Protein AF-A0AAE0DS26-F1 (afdb_monomer)

Secondary structure (DSSP, 8-state):
--------------------TTS----PPP----------------SSHHHHHHHHHHHHHHHHHHHHHHHHHHHHHHHHHHHHHHHHHHHHHHHHHHHHHHHHHHHHHHHHHH-PPPP--TT-EEEEEEEEE-TT-SSEEEEEEEEEEEEEE-TTS-EEEEE--

Radius of gyration: 42.75 Å; Cα contacts (8 Å, |Δi|>4): 78; chains: 1; bounding box: 81×49×116 Å

pLDDT: mean 77.16, std 22.58, range [33.84, 98.62]

Foldseek 3Di:
DDDDDDDDDDDDDDDPPPPDPPPDDDDDDDDDDDDDDDDDDDDDPPDPPPPVVVVVVVVVVVVVVVVVVVVVVVVVVVVVVVVVVVVVVVVVVVVVVVVVVVVVVVVVVVVVVVDDDDDDDFQDWDWDWDWDDDPPDPDIDIDTDDIWGWHDADPVGDTDTDDDD

Sequence (165 aa):
MPRSRLGPVVINGDQTAELHPEDLEIQHPLVVNHDQTANLPPEDLETQHPMKTCHILVKLEHRAYWVINKLKYELDKVRKERKLQLCEFQESRKKMYESARLCKEKTKALHDKVLCRKEFHPAMLLLLFESKLKLFSRKLESRWMSPLNVIQVHEHGAIDVEDEK

Structure (mmCIF, N/CA/C/O backbone):
data_AF-A0AAE0DS26-F1
#
_entry.id   AF-A0AAE0DS26-F1
#
loop_
_atom_site.group_PDB
_atom_site.id
_atom_site.type_symbol
_atom_site.label_atom_id
_atom_site.label_alt_id
_atom_site.label_comp_id
_atom_site.label_asym_id
_atom_site.label_entity_id
_atom_site.label_seq_id
_atom_site.pdbx_PDB_ins_code
_atom_site.Cartn_x
_atom_site.Cartn_y
_atom_site.Cartn_z
_atom_site.occupancy
_atom_site.B_iso_or_equiv
_atom_site.auth_seq_id
_atom_site.auth_comp_id
_atom_site.auth_asym_id
_atom_site.auth_atom_id
_atom_site.pdbx_PDB_model_num
ATOM 1 N N . MET A 1 1 ? 8.671 31.834 -0.543 1.00 46.25 1 MET A N 1
ATOM 2 C CA . MET A 1 1 ? 7.401 31.274 -0.027 1.00 46.25 1 MET A CA 1
ATOM 3 C C . MET A 1 1 ? 7.642 30.781 1.397 1.00 46.25 1 MET A C 1
ATOM 5 O O . MET A 1 1 ? 8.454 29.871 1.551 1.00 46.25 1 MET A O 1
ATOM 9 N N . PRO A 1 2 ? 7.072 31.409 2.440 1.00 42.38 2 PRO A N 1
ATOM 10 C CA . PRO A 1 2 ? 7.374 31.047 3.823 1.00 42.38 2 PRO A CA 1
ATOM 11 C C . PRO A 1 2 ? 6.655 29.749 4.220 1.00 42.38 2 PRO A C 1
ATOM 13 O O . PRO A 1 2 ? 5.500 29.530 3.866 1.00 42.38 2 PRO A O 1
ATOM 16 N N . ARG A 1 3 ? 7.364 28.872 4.942 1.00 48.81 3 ARG A N 1
ATOM 17 C CA . ARG A 1 3 ? 6.824 27.635 5.523 1.00 48.81 3 ARG A CA 1
ATOM 18 C C . ARG A 1 3 ? 6.122 27.966 6.838 1.00 48.81 3 ARG A C 1
ATOM 20 O O . ARG A 1 3 ? 6.788 28.303 7.815 1.00 48.81 3 ARG A O 1
ATOM 27 N N . SER A 1 4 ? 4.802 27.835 6.871 1.00 46.62 4 SER A N 1
ATOM 28 C CA . SER A 1 4 ? 4.026 27.930 8.107 1.00 46.62 4 SER A CA 1
ATOM 29 C C . SER A 1 4 ? 4.308 26.708 8.986 1.00 46.62 4 SER A C 1
ATOM 31 O O . SER A 1 4 ? 3.959 25.582 8.632 1.00 46.62 4 SER A O 1
ATOM 33 N N . ARG A 1 5 ? 4.977 26.929 10.124 1.00 51.69 5 ARG A N 1
ATOM 34 C CA . ARG A 1 5 ? 5.067 25.962 11.226 1.00 51.69 5 ARG A CA 1
ATOM 35 C C . ARG A 1 5 ? 3.696 25.885 11.893 1.00 51.69 5 ARG A C 1
ATOM 37 O O . ARG A 1 5 ? 3.257 26.867 12.481 1.00 51.69 5 ARG A O 1
ATOM 44 N N . LEU A 1 6 ? 3.039 24.734 11.806 1.00 50.44 6 LEU A N 1
ATOM 45 C CA . LEU A 1 6 ? 1.896 24.422 12.659 1.00 50.44 6 LEU A CA 1
ATOM 46 C C . LEU A 1 6 ? 2.448 24.005 14.027 1.00 50.44 6 LEU A C 1
ATOM 48 O O . LEU A 1 6 ? 3.097 22.968 14.148 1.00 50.44 6 LEU A O 1
ATOM 52 N N . GLY A 1 7 ? 2.270 24.874 15.023 1.00 50.72 7 GLY A N 1
ATOM 53 C CA . GLY A 1 7 ? 2.478 24.544 16.432 1.00 50.72 7 GLY A CA 1
ATOM 54 C C . GLY A 1 7 ? 1.377 23.612 16.961 1.00 50.72 7 GLY A C 1
ATOM 55 O O . GLY A 1 7 ? 0.398 23.358 16.254 1.00 50.72 7 GLY A O 1
ATOM 56 N N . PRO A 1 8 ? 1.531 23.081 18.185 1.00 46.47 8 PRO A N 1
ATOM 57 C CA . PRO A 1 8 ? 0.571 22.150 18.762 1.00 46.47 8 PRO A CA 1
ATOM 58 C C . PRO A 1 8 ? -0.778 22.836 19.013 1.00 46.47 8 PRO A C 1
ATOM 60 O O . PRO A 1 8 ? -0.844 23.922 19.588 1.00 46.47 8 PRO A O 1
ATOM 63 N N . VAL A 1 9 ? -1.853 22.179 18.578 1.00 44.53 9 VAL A N 1
ATOM 64 C CA . VAL A 1 9 ? -3.233 22.571 18.869 1.00 44.53 9 VAL A CA 1
ATOM 65 C C . VAL A 1 9 ? -3.545 22.130 20.295 1.00 44.53 9 VAL A C 1
ATOM 67 O O . VAL A 1 9 ? -3.656 20.939 20.577 1.00 44.53 9 VAL A O 1
ATOM 70 N N . VAL A 1 10 ? -3.650 23.102 21.196 1.00 45.78 10 VAL A N 1
ATOM 71 C CA . VAL A 1 10 ? -4.177 22.903 22.547 1.00 45.78 10 VAL A CA 1
ATOM 72 C C . VAL A 1 10 ? -5.696 22.920 22.443 1.00 45.78 10 VAL A C 1
ATOM 74 O O . VAL A 1 10 ? -6.285 23.952 22.124 1.00 45.78 10 VAL A O 1
ATOM 77 N N . ILE A 1 11 ? -6.326 21.773 22.685 1.00 50.78 11 ILE A N 1
ATOM 78 C CA . ILE A 1 11 ? -7.778 21.673 22.823 1.00 50.78 11 ILE A CA 1
ATOM 79 C C . ILE A 1 11 ? -8.084 21.866 24.309 1.00 50.78 11 ILE A C 1
ATOM 81 O O . ILE A 1 11 ? -7.893 20.955 25.109 1.00 50.78 11 ILE A O 1
ATOM 85 N N . ASN A 1 12 ? -8.502 23.075 24.680 1.00 37.47 12 ASN A N 1
ATOM 86 C CA . ASN A 1 12 ? -9.158 23.321 25.960 1.00 37.47 12 ASN A CA 1
ATOM 87 C C . ASN A 1 12 ? -10.667 23.134 25.773 1.00 37.47 12 ASN A C 1
ATOM 89 O O . ASN A 1 12 ? -11.232 23.708 24.843 1.00 37.47 12 ASN A O 1
ATOM 93 N N . GLY A 1 13 ? -11.297 22.395 26.687 1.00 36.94 13 GLY A N 1
ATOM 94 C CA . GLY A 1 13 ? -12.752 22.354 26.845 1.00 36.94 13 GLY A CA 1
ATOM 95 C C . GLY A 1 13 ? -13.310 20.938 26.935 1.00 36.94 13 GLY A C 1
ATOM 96 O O . GLY A 1 13 ? -13.679 20.353 25.928 1.00 36.94 13 GLY A O 1
ATOM 97 N N . ASP A 1 14 ? -13.359 20.373 28.137 1.00 37.94 14 ASP A N 1
ATOM 98 C CA . ASP A 1 14 ? -14.599 20.469 28.905 1.00 37.94 14 ASP A CA 1
ATOM 99 C C . ASP A 1 14 ? -14.332 20.103 30.364 1.00 37.94 14 ASP A C 1
ATOM 101 O O . ASP A 1 14 ? -13.672 19.115 30.688 1.00 37.94 14 ASP A O 1
ATOM 105 N N . GLN A 1 15 ? -14.814 20.970 31.248 1.00 43.81 15 GLN A N 1
ATOM 106 C CA . GLN A 1 15 ? -14.854 20.734 32.678 1.00 43.81 15 GLN A CA 1
ATOM 107 C C . GLN A 1 15 ? -15.813 19.576 32.929 1.00 43.81 15 GLN A C 1
ATOM 109 O O . GLN A 1 15 ? -17.030 19.717 32.826 1.00 43.81 15 GLN A O 1
ATOM 114 N N . THR A 1 16 ? -15.259 18.423 33.283 1.00 36.25 16 THR A N 1
ATOM 115 C CA . THR A 1 16 ? -16.014 17.395 33.985 1.00 36.25 16 THR A CA 1
ATOM 116 C C . THR A 1 16 ? -16.427 18.015 35.314 1.00 36.25 16 THR A C 1
ATOM 118 O O . THR A 1 16 ? -15.608 18.154 36.218 1.00 36.25 16 THR A O 1
ATOM 121 N N . ALA A 1 17 ? -17.680 18.453 35.418 1.00 40.25 17 ALA A N 1
ATOM 122 C CA . ALA A 1 17 ? -18.306 18.637 36.712 1.00 40.25 17 ALA A CA 1
ATOM 123 C C . ALA A 1 17 ? -18.272 17.267 37.396 1.00 40.25 17 ALA A C 1
ATOM 125 O O . ALA A 1 17 ? -19.017 16.351 37.040 1.00 40.25 17 ALA A O 1
ATOM 126 N N . GLU A 1 18 ? -17.315 17.104 38.302 1.00 39.81 18 GLU A N 1
ATOM 127 C CA . GLU A 1 18 ? -17.270 15.998 39.237 1.00 39.81 18 GLU A CA 1
ATOM 128 C C . GLU A 1 18 ? -18.585 16.012 40.017 1.00 39.81 18 GLU A C 1
ATOM 130 O O . GLU A 1 18 ? -18.832 16.886 40.846 1.00 39.81 18 GLU A O 1
ATOM 135 N N . LEU A 1 19 ? -19.463 15.051 39.734 1.00 40.72 19 LEU A N 1
ATOM 136 C CA . LEU A 1 19 ? -20.496 14.678 40.689 1.00 40.72 19 LEU A CA 1
ATOM 137 C C . LEU A 1 19 ? -19.782 13.935 41.817 1.00 40.72 19 LEU A C 1
ATOM 139 O O . LEU A 1 19 ? -19.507 12.738 41.731 1.00 40.72 19 LEU A O 1
ATOM 143 N N . HIS A 1 20 ? -19.415 14.724 42.822 1.00 35.19 20 HIS A N 1
ATOM 144 C CA . HIS A 1 20 ? -18.843 14.316 44.093 1.00 35.19 20 HIS A CA 1
ATOM 145 C C . HIS A 1 20 ? -19.732 13.230 44.738 1.00 35.19 20 HIS A C 1
ATOM 147 O O . HIS A 1 20 ? -20.943 13.439 44.845 1.00 35.19 20 HIS A O 1
ATOM 153 N N . PRO A 1 21 ? -19.202 12.067 45.162 1.00 44.00 21 PRO A N 1
ATOM 154 C CA . PRO A 1 21 ? -20.020 10.986 45.722 1.00 44.00 21 PRO A CA 1
ATOM 155 C C . PRO A 1 21 ? -20.500 11.205 47.170 1.00 44.00 21 PRO A C 1
ATOM 157 O O . PRO A 1 21 ? -20.971 10.250 47.780 1.00 44.00 21 PRO A O 1
ATOM 160 N N . GLU A 1 22 ? -20.377 12.406 47.740 1.00 39.84 22 GLU A N 1
ATOM 161 C CA . GLU A 1 22 ? -20.506 12.607 49.196 1.00 39.84 22 GLU A CA 1
ATOM 162 C C . GLU A 1 22 ? -21.911 13.004 49.696 1.00 39.84 22 GLU A C 1
ATOM 164 O O . GLU A 1 22 ? -22.141 12.978 50.897 1.00 39.84 22 GLU A O 1
ATOM 169 N N . ASP A 1 23 ? -22.899 13.298 48.844 1.00 39.94 23 ASP A N 1
ATOM 170 C CA . ASP A 1 23 ? -24.166 13.882 49.340 1.00 39.94 23 ASP A CA 1
ATOM 171 C C . ASP A 1 23 ? -25.281 12.878 49.681 1.00 39.94 23 ASP A C 1
ATOM 173 O O . ASP A 1 23 ? -26.443 13.261 49.814 1.00 39.94 23 ASP A O 1
ATOM 177 N N . LEU A 1 24 ? -24.975 11.591 49.865 1.00 47.88 24 LEU A N 1
ATOM 178 C CA . LEU A 1 24 ? -25.938 10.663 50.470 1.00 47.88 24 LEU A CA 1
ATOM 179 C C . LEU A 1 24 ? -25.352 10.013 51.727 1.00 47.88 24 LEU A C 1
ATOM 181 O O . LEU A 1 24 ? -25.095 8.809 51.777 1.00 47.88 24 LEU A O 1
ATOM 185 N N . GLU A 1 25 ? -25.196 10.843 52.762 1.00 46.53 25 GLU A N 1
ATOM 186 C CA . GLU A 1 25 ? -25.166 10.424 54.163 1.00 46.53 25 GLU A CA 1
ATOM 187 C C . GLU A 1 25 ? -26.338 9.470 54.440 1.00 46.53 25 GLU A C 1
ATOM 189 O O . GLU A 1 25 ? -27.488 9.865 54.637 1.00 46.53 25 GLU A O 1
ATOM 194 N N . ILE A 1 26 ? -26.044 8.175 54.473 1.00 48.62 26 ILE A N 1
ATOM 195 C CA . ILE A 1 26 ? -26.866 7.203 55.180 1.00 48.62 26 ILE A CA 1
ATOM 196 C C . ILE A 1 26 ? -26.016 6.757 56.357 1.00 48.62 26 ILE A C 1
ATOM 198 O O . ILE A 1 26 ? -25.057 6.004 56.198 1.00 48.62 26 ILE A O 1
ATOM 202 N N . GLN A 1 27 ? -26.366 7.289 57.527 1.00 39.19 2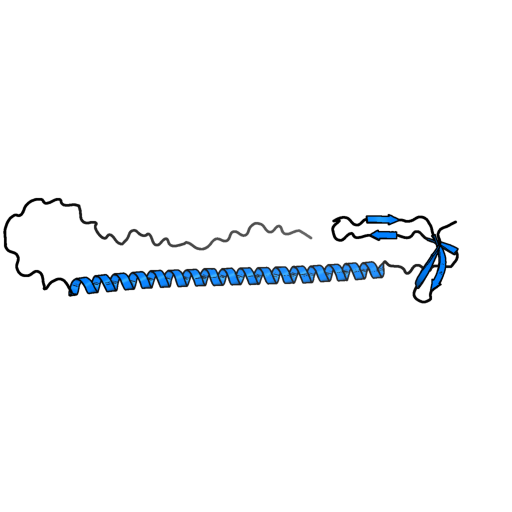7 GLN A N 1
ATOM 203 C CA . GLN A 1 27 ? -25.781 6.967 58.821 1.00 39.19 27 GLN A CA 1
ATOM 204 C C . GLN A 1 27 ? -25.547 5.454 58.954 1.00 39.19 27 GLN A C 1
ATOM 206 O O . GLN A 1 27 ? -26.480 4.654 58.860 1.00 39.19 27 GLN A O 1
ATOM 211 N N . HIS A 1 28 ? -24.296 5.059 59.190 1.00 41.88 28 HIS A N 1
ATOM 212 C CA . HIS A 1 28 ? -23.985 3.726 59.694 1.00 41.88 28 HIS A CA 1
ATOM 213 C C . HIS A 1 28 ? -24.577 3.587 61.106 1.00 41.88 28 HIS A C 1
ATOM 215 O O . HIS A 1 28 ? -24.296 4.444 61.948 1.00 41.88 28 HIS A O 1
ATOM 221 N N . PRO A 1 29 ? -25.342 2.528 61.432 1.00 42.09 29 PRO A N 1
ATOM 222 C CA . PRO A 1 29 ? -25.667 2.258 62.822 1.00 42.09 29 PRO A CA 1
ATOM 223 C C . PRO A 1 29 ? -24.394 1.824 63.551 1.00 42.09 29 PRO A C 1
ATOM 225 O O . PRO A 1 29 ? -23.744 0.848 63.170 1.00 42.09 29 PRO A O 1
ATOM 228 N N . LE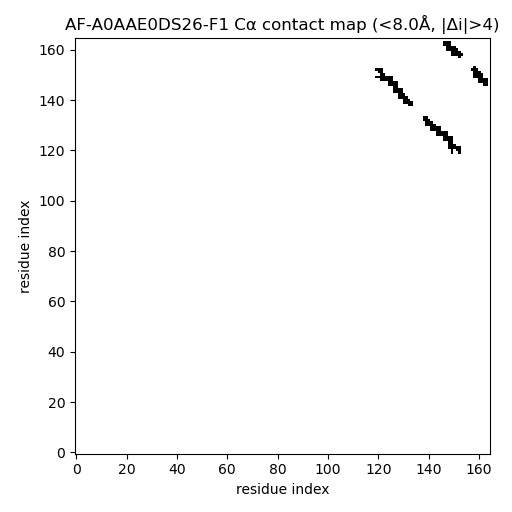U A 1 30 ? -24.053 2.580 64.594 1.00 40.28 30 LEU A N 1
ATOM 229 C CA . LEU A 1 30 ? -23.089 2.214 65.626 1.00 40.28 30 LEU A CA 1
ATOM 230 C C . LEU A 1 30 ? -23.351 0.783 66.113 1.00 40.28 30 LEU A C 1
ATOM 232 O O . LEU A 1 30 ? -24.486 0.413 66.413 1.00 40.28 30 LEU A O 1
ATOM 236 N N . VAL A 1 31 ? -22.279 -0.000 66.231 1.00 46.47 31 VAL A N 1
ATOM 237 C CA . VAL A 1 31 ? -22.281 -1.273 66.956 1.00 46.47 31 VAL A CA 1
ATOM 238 C C . VAL A 1 31 ? -22.632 -0.970 68.413 1.00 46.47 31 VAL A C 1
ATOM 240 O O . VAL A 1 31 ? -21.797 -0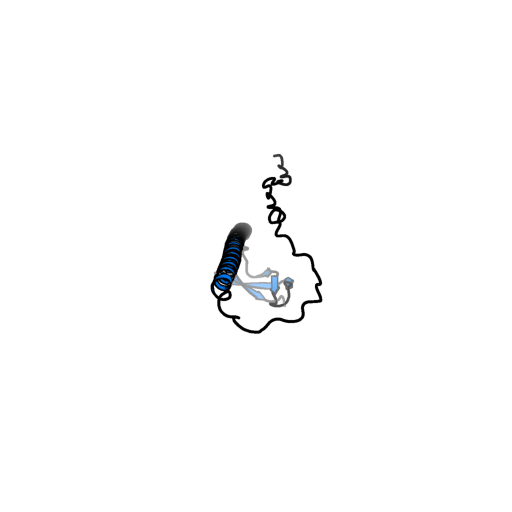.480 69.169 1.00 46.47 31 VAL A O 1
ATOM 243 N N . VAL A 1 32 ? -23.876 -1.240 68.803 1.00 37.66 32 VAL A N 1
ATOM 244 C CA . VAL A 1 32 ? -24.288 -1.295 70.207 1.00 37.66 32 VAL A CA 1
ATOM 245 C C . VAL A 1 32 ? -24.355 -2.765 70.590 1.00 37.66 32 VAL A C 1
ATOM 247 O O . VAL A 1 32 ? -25.267 -3.485 70.194 1.00 37.66 32 VAL A O 1
ATOM 250 N N . ASN A 1 33 ? -23.356 -3.209 71.351 1.00 44.62 33 ASN A N 1
ATOM 251 C CA . ASN A 1 33 ? -23.438 -4.454 72.102 1.00 44.62 33 ASN A CA 1
ATOM 252 C C . ASN A 1 33 ? -24.486 -4.269 73.206 1.00 44.62 33 ASN A C 1
ATOM 254 O O . ASN A 1 33 ? -24.338 -3.363 74.028 1.00 44.62 33 ASN A O 1
ATOM 258 N N . HIS A 1 34 ? -25.507 -5.122 73.250 1.00 44.09 34 HIS A N 1
ATOM 259 C CA . HIS A 1 34 ? -26.361 -5.293 74.425 1.00 44.09 34 HIS A CA 1
ATOM 260 C C . HIS A 1 34 ? -26.597 -6.783 74.661 1.00 44.09 34 HIS A C 1
ATOM 262 O O . HIS A 1 34 ? -27.498 -7.400 74.096 1.00 44.09 34 HIS A O 1
ATOM 268 N N . ASP A 1 35 ? -25.743 -7.342 75.514 1.00 43.28 35 ASP A N 1
ATOM 269 C CA . ASP A 1 35 ? -26.106 -8.469 76.356 1.00 43.28 35 ASP A CA 1
ATOM 270 C C . ASP A 1 35 ? -27.213 -8.033 77.337 1.00 43.28 35 ASP A C 1
ATOM 272 O O . ASP A 1 35 ? -27.217 -6.894 77.800 1.00 43.28 35 ASP A O 1
ATOM 276 N N . GLN A 1 36 ? -28.080 -8.992 77.691 1.00 48.00 36 GLN A N 1
ATOM 277 C CA . GLN A 1 36 ? -29.206 -8.965 78.647 1.00 48.00 36 GLN A CA 1
ATOM 278 C C . GLN A 1 36 ? -30.590 -8.599 78.088 1.00 48.00 36 GLN A C 1
ATOM 280 O O . GLN A 1 36 ? -30.971 -7.439 78.011 1.00 48.00 36 GLN A O 1
ATOM 285 N N . THR A 1 37 ? -31.421 -9.626 77.868 1.00 33.84 37 THR A N 1
ATOM 286 C CA . THR A 1 37 ? -32.778 -9.733 78.444 1.00 33.84 37 THR A CA 1
ATOM 287 C C . THR A 1 37 ? -33.181 -11.210 78.433 1.00 33.84 37 THR A C 1
ATOM 289 O O . THR A 1 37 ? -33.330 -11.820 77.378 1.00 33.84 37 THR A O 1
ATOM 292 N N . ALA A 1 38 ? -33.331 -11.791 79.622 1.00 45.44 38 ALA A N 1
ATOM 293 C CA . ALA A 1 38 ? -34.011 -13.061 79.827 1.00 45.44 38 ALA A CA 1
ATOM 294 C C . ALA A 1 38 ? -35.521 -12.816 80.028 1.00 45.44 38 ALA A C 1
ATOM 296 O O . ALA A 1 38 ? -35.891 -11.867 80.716 1.00 45.44 38 ALA A O 1
ATOM 297 N N . ASN A 1 39 ? -36.337 -13.747 79.515 1.00 53.56 39 ASN A N 1
ATOM 298 C CA . ASN A 1 39 ? -37.740 -14.051 79.863 1.00 53.56 39 ASN A CA 1
ATOM 299 C C . ASN A 1 39 ? -38.878 -13.176 79.274 1.00 53.56 39 ASN A C 1
ATOM 301 O O . ASN A 1 39 ? -39.231 -12.163 79.867 1.00 53.56 39 ASN A O 1
ATOM 305 N N . LEU A 1 40 ? -39.536 -13.653 78.198 1.00 39.09 40 LEU A N 1
ATOM 306 C CA . LEU A 1 40 ? -41.009 -13.735 77.983 1.00 39.09 40 LEU A CA 1
ATOM 307 C C . LEU A 1 40 ? -41.314 -14.512 76.659 1.00 39.09 40 LEU A C 1
ATOM 309 O O . LEU A 1 40 ? -40.373 -14.746 75.903 1.00 39.09 40 LEU A O 1
ATOM 313 N N . PRO A 1 41 ? -42.541 -15.034 76.420 1.00 44.56 41 PRO A N 1
ATOM 314 C CA . PRO A 1 41 ? -42.808 -16.334 75.792 1.00 44.56 41 PRO A CA 1
ATOM 315 C C . PRO A 1 41 ? -42.782 -16.305 74.248 1.00 44.56 41 PRO A C 1
ATOM 317 O O . PRO A 1 41 ? -42.843 -15.229 73.652 1.00 44.56 41 PRO A O 1
ATOM 320 N N . PRO A 1 42 ? -42.728 -17.471 73.574 1.00 55.91 42 PRO A N 1
ATOM 321 C CA . PRO A 1 42 ? -42.695 -17.534 72.123 1.00 55.91 42 PRO A CA 1
ATOM 322 C C . PRO A 1 42 ? -44.114 -17.677 71.563 1.00 55.91 42 PRO A C 1
ATOM 324 O O . PRO A 1 42 ? -44.537 -18.797 71.315 1.00 55.91 42 PRO A O 1
ATOM 327 N N . GLU A 1 43 ? -44.836 -16.581 71.334 1.00 56.66 43 GLU A N 1
ATOM 328 C CA . GLU A 1 43 ? -45.970 -16.575 70.396 1.00 56.66 43 GLU A CA 1
ATOM 329 C C . GLU A 1 43 ? -45.991 -15.266 69.586 1.00 56.66 43 GLU A C 1
ATOM 331 O O . GLU A 1 43 ? -45.658 -14.198 70.094 1.00 56.66 43 GLU A O 1
ATOM 336 N N . ASP A 1 44 ? -46.348 -15.405 68.305 1.00 41.88 44 ASP A N 1
ATOM 337 C CA . ASP A 1 44 ? -46.586 -14.368 67.285 1.00 41.88 44 ASP A CA 1
ATOM 338 C C . ASP A 1 44 ? -45.380 -13.826 66.500 1.00 41.88 44 ASP A C 1
ATOM 340 O O . ASP A 1 44 ? -45.155 -12.623 66.350 1.00 41.88 44 ASP A O 1
ATOM 344 N N . LEU A 1 45 ? -44.649 -14.744 65.865 1.00 53.69 45 LEU A N 1
ATOM 345 C CA . LEU A 1 45 ? -43.626 -14.434 64.866 1.00 53.69 45 LEU A CA 1
ATOM 346 C C . LEU A 1 45 ? -44.183 -14.405 63.426 1.00 53.69 45 LEU A C 1
ATOM 348 O O . LEU A 1 45 ? -43.568 -15.009 62.559 1.00 53.69 45 LEU A O 1
ATOM 352 N N . GLU A 1 46 ? -45.325 -13.763 63.120 1.00 53.56 46 GLU A N 1
ATOM 353 C CA . GLU A 1 46 ? -45.891 -13.936 61.758 1.00 53.56 46 GLU A CA 1
ATOM 354 C C . GLU A 1 46 ? -46.526 -12.747 61.009 1.00 53.56 46 GLU A C 1
ATOM 356 O O . GLU A 1 46 ? -46.918 -12.923 59.860 1.00 53.56 46 GLU A O 1
ATOM 361 N N . THR A 1 47 ? -46.540 -11.502 61.504 1.00 49.12 47 THR A N 1
ATOM 362 C CA . THR A 1 47 ? -47.229 -10.406 60.758 1.00 49.12 47 THR A CA 1
ATOM 363 C C . THR A 1 47 ? -46.411 -9.169 60.369 1.00 49.12 47 THR A C 1
ATOM 365 O O . THR A 1 47 ? -46.950 -8.273 59.724 1.00 49.12 47 THR A O 1
ATOM 368 N N . GLN A 1 48 ? -45.093 -9.117 60.608 1.00 50.16 48 GLN A N 1
ATOM 369 C CA . GLN A 1 48 ? -44.247 -8.000 60.120 1.00 50.16 48 GLN A CA 1
ATOM 370 C C . GLN A 1 48 ? -43.367 -8.308 58.894 1.00 50.16 48 GLN A C 1
ATOM 372 O O . GLN A 1 48 ? -42.711 -7.405 58.365 1.00 50.16 48 GLN A O 1
ATOM 377 N N . HIS A 1 49 ? -43.349 -9.553 58.418 1.00 55.25 49 HIS A N 1
ATOM 378 C CA . HIS A 1 49 ? -42.358 -10.029 57.449 1.00 55.25 49 HIS A CA 1
ATOM 379 C C . HIS A 1 49 ? -42.642 -9.784 55.944 1.00 55.25 49 HIS A C 1
ATOM 381 O O . HIS A 1 49 ? -41.670 -9.643 55.200 1.00 55.25 49 HIS A O 1
ATOM 387 N N . PRO A 1 50 ? -43.885 -9.674 55.427 1.00 56.97 50 PRO A N 1
ATOM 388 C CA . PRO A 1 50 ? -44.085 -9.588 53.972 1.00 56.97 50 PRO A CA 1
ATOM 389 C C . PRO A 1 50 ? -43.910 -8.167 53.395 1.00 56.97 50 PRO A C 1
ATOM 391 O O . PRO A 1 50 ? -43.244 -8.000 52.375 1.00 56.97 50 PRO A O 1
ATOM 394 N N . MET A 1 51 ? -44.425 -7.117 54.052 1.00 50.03 51 MET A N 1
ATOM 395 C CA . MET A 1 51 ? -44.452 -5.755 53.476 1.00 50.03 51 MET A CA 1
ATOM 396 C C . MET A 1 51 ? -43.074 -5.077 53.371 1.00 50.03 51 MET A C 1
ATOM 398 O O . MET A 1 51 ? -42.798 -4.380 52.394 1.00 50.03 51 MET A O 1
ATOM 402 N N . LYS A 1 52 ? -42.184 -5.286 54.351 1.00 59.50 52 LYS A N 1
ATOM 403 C CA . LYS A 1 52 ? -40.828 -4.696 54.365 1.00 59.50 52 LYS A CA 1
ATOM 404 C C . LYS A 1 52 ? -39.903 -5.356 53.331 1.00 59.50 52 LYS A C 1
ATOM 406 O O . LYS A 1 52 ? -39.027 -4.703 52.768 1.00 59.50 52 LYS A O 1
ATOM 411 N N . THR A 1 53 ? -40.145 -6.629 53.032 1.00 62.09 53 THR A N 1
ATOM 412 C CA . THR A 1 53 ? -39.340 -7.443 52.112 1.00 62.09 53 THR A CA 1
ATOM 413 C C . THR A 1 53 ? -39.544 -7.027 50.650 1.00 62.09 53 THR A C 1
ATOM 415 O O . THR A 1 53 ? -38.574 -6.905 49.903 1.00 62.09 53 THR A O 1
ATOM 418 N N . CYS A 1 54 ? -40.777 -6.690 50.249 1.00 72.44 54 CYS A N 1
ATOM 419 C CA . CYS A 1 54 ? -41.080 -6.234 48.886 1.00 72.44 54 CYS A CA 1
ATOM 420 C C . CYS A 1 54 ? -40.398 -4.900 48.527 1.00 72.44 54 CYS A C 1
ATOM 422 O O . CYS A 1 54 ? -39.924 -4.736 47.405 1.00 72.44 54 CYS A O 1
ATOM 424 N N . HIS A 1 55 ? -40.285 -3.958 49.472 1.00 81.56 55 HIS A N 1
ATOM 425 C CA . HIS A 1 55 ? -39.607 -2.677 49.230 1.00 81.56 55 HIS A CA 1
ATOM 426 C C . HIS A 1 55 ? -38.100 -2.851 48.968 1.00 81.56 55 HIS A C 1
ATOM 428 O O . HIS A 1 55 ? -37.529 -2.182 48.104 1.00 81.56 55 HIS A O 1
ATOM 434 N N . ILE A 1 56 ? -37.454 -3.778 49.685 1.00 86.81 56 ILE A N 1
ATOM 435 C CA . ILE A 1 56 ? -36.028 -4.086 49.513 1.00 86.81 56 ILE A CA 1
ATOM 436 C C . ILE A 1 56 ? -35.773 -4.706 48.132 1.00 86.81 56 ILE A C 1
ATOM 438 O O . ILE A 1 56 ? -34.833 -4.296 47.450 1.00 86.81 56 ILE A O 1
ATOM 442 N N . LEU A 1 57 ? -36.628 -5.635 47.693 1.00 89.31 57 LEU A N 1
ATOM 443 C CA . LEU A 1 57 ? -36.509 -6.281 46.381 1.00 89.31 57 LEU A CA 1
ATOM 444 C C . LEU A 1 57 ? -36.644 -5.276 45.231 1.00 89.31 57 LEU A C 1
ATOM 446 O O . LEU A 1 57 ? -35.762 -5.212 44.378 1.00 89.31 57 LEU A O 1
ATOM 450 N N . VAL A 1 58 ? -37.656 -4.404 45.264 1.00 91.75 58 VAL A N 1
ATOM 451 C CA . VAL A 1 58 ? -37.843 -3.358 44.239 1.00 91.75 58 VAL A CA 1
ATOM 452 C C . VAL A 1 58 ? -36.644 -2.402 44.185 1.00 91.75 58 VAL A C 1
ATOM 454 O O . VAL A 1 58 ? -36.189 -2.009 43.110 1.00 91.75 58 VAL A O 1
ATOM 457 N N . LYS A 1 59 ? -36.068 -2.049 45.342 1.00 92.38 59 LYS A N 1
ATOM 458 C CA . LYS A 1 59 ? -34.868 -1.201 45.408 1.00 92.38 59 LYS A CA 1
ATOM 459 C C . LYS A 1 59 ? -33.640 -1.890 44.800 1.00 92.38 59 LYS A C 1
ATOM 461 O O . LYS A 1 59 ? -32.822 -1.218 44.169 1.00 92.38 59 LYS A O 1
ATOM 466 N N . LEU A 1 60 ? -33.503 -3.205 44.977 1.00 94.75 60 LEU A N 1
ATOM 467 C CA . LEU A 1 60 ? -32.437 -4.003 44.365 1.00 94.75 60 LEU A CA 1
ATOM 468 C C . LEU A 1 60 ? -32.616 -4.121 42.847 1.00 94.75 60 LEU A C 1
ATOM 470 O O . LEU A 1 60 ? -31.661 -3.875 42.112 1.00 94.75 60 LEU A O 1
ATOM 474 N N . GLU A 1 61 ? -33.828 -4.411 42.374 1.00 94.44 61 GLU A N 1
ATOM 475 C CA . GLU A 1 61 ? -34.154 -4.479 40.944 1.00 94.44 61 GLU A CA 1
ATOM 476 C C . GLU A 1 61 ? -33.881 -3.150 40.238 1.00 94.44 61 GLU A C 1
ATOM 478 O O . GLU A 1 61 ? -33.218 -3.120 39.202 1.00 94.44 61 GLU A O 1
ATOM 483 N N . HIS A 1 62 ? -34.307 -2.032 40.832 1.00 95.56 62 HIS A N 1
ATOM 484 C CA . HIS A 1 62 ? -34.047 -0.704 40.285 1.00 95.56 62 HIS A CA 1
ATOM 485 C C . HIS A 1 62 ? -32.542 -0.404 40.183 1.00 95.56 62 HIS A C 1
ATOM 487 O O . HIS A 1 62 ? -32.073 0.128 39.174 1.00 95.56 62 HIS A O 1
ATOM 493 N N . ARG A 1 63 ? -31.751 -0.779 41.200 1.00 95.88 63 ARG A N 1
ATOM 494 C CA . ARG A 1 63 ? -30.285 -0.636 41.165 1.00 95.88 63 ARG A CA 1
ATOM 495 C C . ARG A 1 63 ? -29.663 -1.496 40.066 1.00 95.88 63 ARG A C 1
ATOM 497 O O . ARG A 1 63 ? -28.823 -0.997 39.320 1.00 95.88 63 ARG A O 1
ATOM 504 N N . ALA A 1 64 ? -30.092 -2.751 39.934 1.00 97.19 64 ALA A N 1
ATOM 505 C CA . ALA A 1 64 ? -29.618 -3.648 38.883 1.00 97.19 64 ALA A CA 1
ATOM 506 C C . ALA A 1 64 ? -29.951 -3.100 37.487 1.00 97.19 64 ALA A C 1
ATOM 508 O O . ALA A 1 64 ? -29.073 -3.023 36.626 1.00 97.19 64 ALA A O 1
ATOM 509 N N . TYR A 1 65 ? -31.185 -2.633 37.289 1.00 96.50 65 TYR A N 1
ATOM 510 C CA . TYR A 1 65 ? -31.626 -1.971 36.063 1.00 96.50 65 TYR A CA 1
ATOM 511 C C . TYR A 1 65 ? -30.740 -0.771 35.713 1.00 96.50 65 TYR A C 1
ATOM 513 O O . TYR A 1 65 ? -30.294 -0.636 34.571 1.00 96.50 65 TYR A O 1
ATOM 521 N N . TRP A 1 66 ? -30.429 0.075 36.698 1.00 97.25 66 TRP A N 1
ATOM 522 C CA . TRP A 1 66 ? -29.597 1.254 36.480 1.00 97.25 66 TRP A CA 1
ATOM 523 C C . TRP A 1 66 ? -28.160 0.889 36.086 1.00 97.25 66 TRP A C 1
ATOM 525 O O . TRP A 1 66 ? -27.622 1.456 35.135 1.00 97.25 66 TRP A O 1
ATOM 535 N N . VAL A 1 67 ? -27.560 -0.111 36.743 1.00 97.94 67 VAL A N 1
ATOM 536 C CA . VAL A 1 67 ? -26.224 -0.620 36.386 1.00 97.94 67 VAL A CA 1
ATOM 537 C C . VAL A 1 67 ? -26.212 -1.183 34.964 1.00 97.94 67 VAL A C 1
ATOM 539 O O . VAL A 1 67 ? -25.331 -0.831 34.180 1.00 97.94 67 VAL A O 1
ATOM 542 N N . ILE A 1 68 ? -27.204 -2.000 34.598 1.00 97.75 68 ILE A N 1
ATOM 543 C CA . ILE A 1 68 ? -27.311 -2.575 33.248 1.00 97.75 68 ILE A CA 1
ATOM 544 C C . ILE A 1 68 ? -27.427 -1.467 32.199 1.00 97.75 68 ILE A C 1
ATOM 54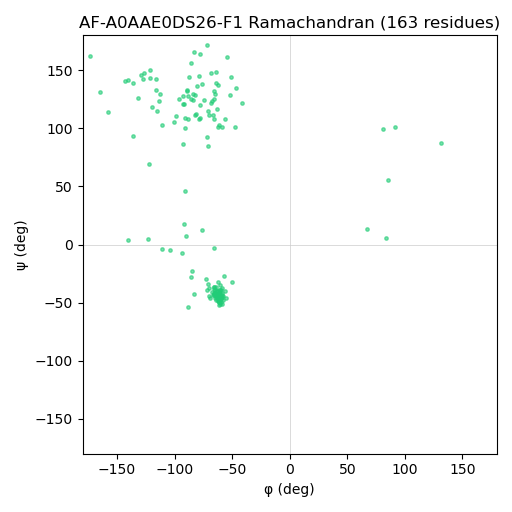6 O O . ILE A 1 68 ? -26.723 -1.493 31.189 1.00 97.75 68 ILE A O 1
ATOM 550 N N . ASN A 1 69 ? -28.281 -0.472 32.431 1.00 97.12 69 ASN A N 1
ATOM 551 C CA . ASN A 1 69 ? -28.444 0.634 31.494 1.00 97.12 69 ASN A CA 1
ATOM 552 C C . ASN A 1 69 ? -27.187 1.490 31.366 1.00 97.12 69 ASN A C 1
ATOM 554 O O . ASN A 1 69 ? -26.826 1.862 30.249 1.00 97.12 69 ASN A O 1
ATOM 558 N N . LYS A 1 70 ? -26.485 1.748 32.474 1.00 97.06 70 LYS A N 1
ATOM 559 C CA . LYS A 1 70 ? -25.199 2.448 32.448 1.00 97.06 70 LYS A CA 1
ATOM 560 C C . LYS A 1 70 ? -24.175 1.685 31.603 1.00 97.06 70 LYS A C 1
ATOM 562 O O . LYS A 1 70 ? -23.549 2.272 30.727 1.00 97.06 70 LYS A O 1
ATOM 567 N N . LEU A 1 71 ? -24.060 0.369 31.798 1.00 97.50 71 LEU A N 1
ATOM 568 C CA . LEU A 1 71 ? -23.159 -0.476 31.007 1.00 97.50 71 LEU A CA 1
ATOM 569 C C . LEU A 1 71 ? -23.519 -0.480 29.517 1.00 97.50 71 LEU A C 1
ATOM 571 O O . LEU A 1 71 ? -22.626 -0.406 28.675 1.00 97.50 71 LEU A O 1
ATOM 575 N N . LYS A 1 72 ? -24.812 -0.527 29.175 1.00 97.81 72 LYS A N 1
ATOM 576 C CA . LYS A 1 72 ? -25.270 -0.455 27.778 1.00 97.81 72 LYS A CA 1
ATOM 577 C C . LYS A 1 72 ? -24.873 0.864 27.117 1.00 97.81 72 LYS A C 1
ATOM 579 O O . LYS A 1 72 ? -24.390 0.848 25.988 1.00 97.81 72 LYS A O 1
ATOM 584 N N . TYR A 1 73 ? -25.034 1.981 27.823 1.00 96.31 73 TYR A N 1
ATOM 585 C CA . TYR A 1 73 ? -24.645 3.295 27.315 1.00 96.31 73 TYR A CA 1
ATOM 586 C C . TYR A 1 73 ? -23.137 3.385 27.038 1.00 96.31 73 TYR A C 1
ATOM 588 O O . TYR A 1 73 ? -22.734 3.782 25.943 1.00 96.31 73 TYR A O 1
ATOM 596 N N . GLU A 1 74 ? -22.303 2.953 27.989 1.00 97.25 74 GLU A N 1
ATOM 597 C CA . GLU A 1 74 ? -20.846 2.946 27.807 1.00 97.25 74 GLU A CA 1
ATOM 598 C C . GLU A 1 74 ? -20.418 2.012 26.668 1.00 97.25 74 GLU A C 1
ATOM 600 O O . GLU A 1 74 ? -19.574 2.374 25.846 1.00 97.25 74 GLU A O 1
ATOM 605 N N . LEU A 1 75 ? -21.047 0.838 26.549 1.00 98.00 75 LEU A N 1
ATOM 606 C CA . LEU A 1 75 ? -20.793 -0.085 25.444 1.00 98.00 75 LEU A CA 1
ATOM 607 C C . LEU A 1 75 ? -21.106 0.563 24.089 1.00 98.00 75 LEU A C 1
ATOM 609 O O . LEU A 1 75 ? -20.306 0.453 23.160 1.00 98.00 75 LEU A O 1
ATOM 613 N N . ASP A 1 76 ? -22.243 1.248 23.962 1.00 97.50 76 ASP A N 1
ATOM 614 C CA . ASP A 1 76 ? -22.622 1.928 22.723 1.00 97.50 76 ASP A CA 1
ATOM 615 C C . ASP A 1 76 ? -21.673 3.082 22.388 1.00 97.50 76 ASP A C 1
ATOM 617 O O . ASP A 1 76 ? -21.340 3.282 21.215 1.00 97.50 76 ASP A O 1
ATOM 621 N N . LYS A 1 77 ? -21.185 3.810 23.398 1.00 97.69 77 LYS A N 1
ATOM 622 C CA . LYS A 1 77 ? -20.153 4.839 23.226 1.00 97.69 77 LYS A CA 1
ATOM 623 C C . LYS A 1 77 ? -18.856 4.231 22.684 1.00 97.69 77 LYS A C 1
ATOM 625 O O . LYS A 1 77 ? -18.380 4.660 21.634 1.00 97.69 77 LYS A O 1
ATOM 630 N N . VAL A 1 78 ? -18.340 3.179 23.326 1.00 98.00 78 VAL A N 1
ATOM 631 C CA . VAL A 1 78 ? -17.130 2.458 22.884 1.00 98.00 78 VAL A CA 1
ATOM 632 C C . VAL A 1 78 ? -17.312 1.872 21.481 1.00 98.00 78 VAL A C 1
ATOM 634 O O . VAL A 1 78 ? -16.405 1.918 20.650 1.00 98.00 78 VAL A O 1
ATOM 637 N N . ARG A 1 79 ? -18.502 1.346 21.175 1.00 97.88 79 ARG A N 1
ATOM 638 C CA . ARG A 1 79 ? -18.834 0.791 19.859 1.00 97.88 79 ARG A CA 1
ATOM 639 C C . ARG A 1 79 ? -18.781 1.847 18.760 1.00 97.88 7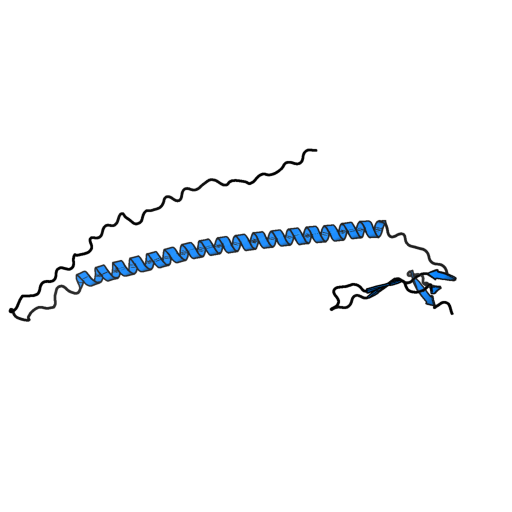9 ARG A C 1
ATOM 641 O O . ARG A 1 79 ? -18.261 1.564 17.680 1.00 97.88 79 ARG A O 1
ATOM 648 N N . LYS A 1 80 ? -19.335 3.035 19.015 1.00 98.25 80 LYS A N 1
ATOM 649 C CA . LYS A 1 80 ? -19.315 4.161 18.071 1.00 98.25 80 LYS A CA 1
ATOM 650 C C . LYS A 1 80 ? -17.892 4.650 17.837 1.00 98.25 80 LYS A C 1
ATOM 652 O O . LYS A 1 80 ? -17.503 4.779 16.681 1.00 98.25 80 LYS A O 1
ATOM 657 N N . GLU A 1 81 ? -17.117 4.812 18.905 1.00 98.25 81 GLU A N 1
ATOM 658 C CA . GLU A 1 81 ? -15.711 5.216 18.829 1.00 98.25 81 GLU A CA 1
ATOM 659 C C . GLU A 1 81 ? -14.888 4.225 17.996 1.00 98.25 81 GLU A C 1
ATOM 661 O O . GLU A 1 81 ? -14.267 4.593 17.003 1.00 98.25 81 GLU A O 1
ATOM 666 N N . ARG A 1 82 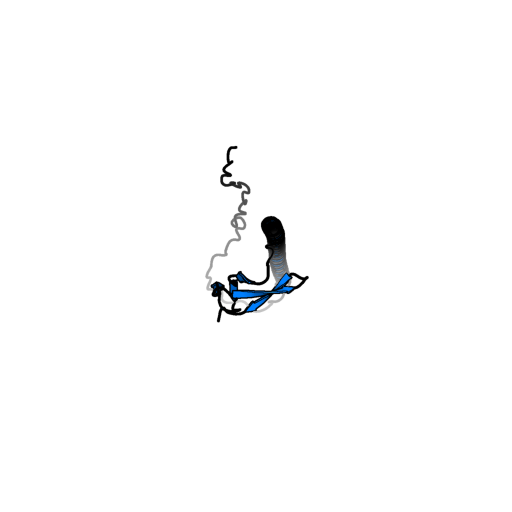? -14.980 2.924 18.305 1.00 98.25 82 ARG A N 1
ATOM 667 C CA . ARG A 1 82 ? -14.279 1.884 17.538 1.00 98.25 82 ARG A CA 1
ATOM 668 C C . ARG A 1 82 ? -14.679 1.882 16.060 1.00 98.25 82 ARG A C 1
ATOM 670 O O . ARG A 1 82 ? -13.847 1.619 15.193 1.00 98.25 82 ARG A O 1
ATOM 677 N N . LYS A 1 83 ? -15.958 2.132 15.761 1.00 98.38 83 LYS A N 1
ATOM 678 C CA . LYS A 1 83 ? -16.443 2.216 14.378 1.00 98.38 83 LYS A CA 1
ATOM 679 C C . LYS A 1 83 ? -15.843 3.426 13.661 1.00 98.38 83 LYS A C 1
ATOM 681 O O . LYS A 1 83 ? -15.419 3.271 12.520 1.00 98.38 83 LYS A O 1
ATOM 686 N N . LEU A 1 84 ? -15.789 4.583 14.321 1.00 98.38 84 LEU A N 1
ATOM 687 C CA . LEU A 1 84 ? -15.190 5.799 13.775 1.00 98.38 84 LEU A CA 1
ATOM 688 C C . LEU A 1 84 ? -13.706 5.582 13.453 1.00 98.38 84 LEU A C 1
ATOM 690 O O . LEU A 1 84 ? -13.307 5.758 12.305 1.00 98.38 84 LEU A O 1
ATOM 694 N N . GLN A 1 85 ? -12.936 5.064 14.411 1.00 98.38 85 GLN A N 1
ATOM 695 C CA . GLN A 1 85 ? -11.512 4.756 14.230 1.00 98.38 85 GLN A CA 1
ATOM 696 C C . GLN A 1 85 ? -11.261 3.802 13.052 1.00 98.38 85 GLN A C 1
ATOM 698 O O . GLN A 1 85 ? -10.317 3.973 12.278 1.00 98.38 85 GLN A O 1
ATOM 703 N N . LEU A 1 86 ? -12.120 2.790 12.878 1.00 98.56 86 LEU A N 1
ATOM 704 C CA . LEU A 1 86 ? -12.009 1.868 11.749 1.00 98.56 86 LEU A CA 1
ATOM 705 C C . LEU A 1 86 ? -12.271 2.567 10.407 1.00 98.56 86 LEU A C 1
ATOM 707 O O . LEU A 1 86 ? -11.557 2.293 9.440 1.00 98.56 86 LEU A O 1
ATOM 711 N N . CYS A 1 87 ? -13.269 3.451 10.337 1.00 98.38 87 CYS A N 1
ATOM 712 C CA . CYS A 1 87 ? -13.557 4.229 9.132 1.00 98.38 87 CYS A CA 1
ATOM 713 C C . CYS A 1 87 ? -12.376 5.140 8.764 1.00 98.38 87 CYS A C 1
ATOM 715 O O . CYS A 1 87 ? -11.896 5.084 7.633 1.00 98.38 87 CYS A O 1
ATOM 717 N N . GLU A 1 88 ? -11.839 5.894 9.724 1.00 98.38 88 GLU A N 1
ATOM 718 C CA . GLU A 1 88 ? -10.679 6.776 9.518 1.00 98.38 88 GLU A CA 1
ATOM 719 C C . GLU A 1 88 ? -9.443 6.002 9.036 1.00 98.38 88 GLU A C 1
ATOM 721 O O . GLU A 1 88 ? -8.730 6.420 8.113 1.00 98.38 88 GLU A O 1
ATOM 726 N N . PHE A 1 89 ? -9.204 4.823 9.617 1.00 98.38 89 PHE A N 1
ATOM 727 C CA . PHE A 1 89 ? -8.129 3.937 9.183 1.00 98.38 89 PHE A CA 1
ATOM 728 C C . PHE A 1 89 ? -8.328 3.458 7.737 1.00 98.38 89 PHE A C 1
ATOM 730 O O . PHE A 1 89 ? -7.382 3.439 6.942 1.00 98.38 89 PHE A O 1
ATOM 737 N N . GLN A 1 90 ? -9.555 3.087 7.362 1.00 98.38 90 GLN A N 1
ATOM 738 C CA . GLN A 1 90 ? -9.873 2.659 5.999 1.00 98.38 90 GLN A CA 1
ATOM 739 C C . GLN A 1 90 ? -9.693 3.790 4.979 1.00 98.38 90 GLN A C 1
ATOM 741 O O . GLN A 1 90 ? -9.128 3.550 3.908 1.00 98.38 90 GLN A O 1
ATOM 746 N N . GLU A 1 91 ? -10.108 5.011 5.311 1.00 98.44 91 GLU A N 1
ATOM 747 C CA . GLU A 1 91 ? -9.902 6.200 4.477 1.00 98.44 91 GLU A CA 1
ATOM 748 C C . GLU A 1 91 ? -8.416 6.514 4.294 1.00 98.44 91 GLU A C 1
ATOM 750 O O . GLU A 1 91 ? -7.947 6.712 3.169 1.00 98.44 91 GLU A O 1
ATOM 755 N N . SER A 1 92 ? -7.645 6.460 5.381 1.00 98.19 92 SER A N 1
ATOM 756 C CA . SER A 1 92 ? -6.191 6.638 5.347 1.00 98.19 92 SER A CA 1
ATOM 757 C C . SER A 1 92 ? -5.527 5.609 4.434 1.00 98.19 92 SER A C 1
ATOM 759 O O . SER A 1 92 ? -4.688 5.948 3.595 1.00 98.19 92 SER A O 1
ATOM 761 N N . ARG A 1 93 ? -5.950 4.343 4.530 1.00 98.50 93 ARG A N 1
ATOM 762 C CA . ARG A 1 93 ? -5.465 3.268 3.662 1.00 98.50 93 ARG A CA 1
ATOM 763 C C . ARG A 1 93 ? -5.813 3.517 2.193 1.00 98.50 93 ARG A C 1
ATOM 765 O O . ARG A 1 93 ? -4.944 3.364 1.336 1.00 98.50 93 ARG A O 1
ATOM 772 N N . LYS A 1 94 ? -7.049 3.932 1.898 1.00 98.56 94 LYS A N 1
ATOM 773 C CA . LYS A 1 94 ? -7.479 4.281 0.535 1.00 98.56 94 LYS A CA 1
ATOM 774 C C . LYS A 1 94 ? -6.603 5.394 -0.044 1.00 98.56 94 LYS A C 1
ATOM 776 O O . LYS A 1 94 ? -6.051 5.228 -1.129 1.00 98.56 94 LYS A O 1
ATOM 781 N N . LYS A 1 95 ? -6.379 6.462 0.726 1.00 98.44 95 LYS A N 1
ATOM 782 C CA . LYS A 1 95 ? -5.517 7.587 0.341 1.00 98.44 95 LYS A CA 1
ATOM 783 C C . LYS A 1 95 ? -4.079 7.149 0.053 1.00 98.44 95 LYS A C 1
ATOM 785 O O . LYS A 1 95 ? -3.487 7.583 -0.935 1.00 98.44 95 LYS A O 1
ATOM 790 N N . MET A 1 96 ? -3.510 6.272 0.884 1.00 98.62 96 MET A N 1
ATOM 791 C CA . MET A 1 96 ? -2.172 5.722 0.644 1.00 98.62 96 MET A CA 1
ATOM 792 C C . MET A 1 96 ? -2.107 4.910 -0.652 1.00 98.62 96 MET A C 1
ATOM 794 O O . MET A 1 96 ? -1.160 5.078 -1.418 1.00 98.62 96 MET A O 1
ATOM 798 N N . TYR A 1 97 ? -3.101 4.062 -0.930 1.00 98.06 97 TYR A N 1
ATOM 799 C CA . TYR A 1 97 ? -3.121 3.268 -2.161 1.00 98.06 97 TYR A CA 1
ATOM 800 C C . TYR A 1 97 ? -3.297 4.117 -3.417 1.00 98.06 97 TYR A C 1
ATOM 802 O O . TYR A 1 97 ? -2.600 3.879 -4.401 1.00 98.06 97 TYR A O 1
ATOM 810 N N . GLU A 1 98 ? -4.165 5.126 -3.385 1.00 98.44 98 GLU A N 1
ATOM 811 C CA . GLU A 1 98 ? -4.332 6.069 -4.495 1.00 98.44 98 GLU A CA 1
ATOM 812 C C . GLU A 1 98 ? -3.038 6.852 -4.756 1.00 98.44 98 GLU A C 1
ATOM 814 O O . GLU A 1 98 ? -2.581 6.937 -5.897 1.00 98.44 98 GLU A O 1
ATOM 819 N N . SER A 1 99 ? -2.384 7.336 -3.697 1.00 97.94 99 SER A N 1
ATOM 820 C CA . SER A 1 99 ? -1.088 8.014 -3.798 1.00 97.94 99 SER A CA 1
ATOM 821 C C . SER A 1 99 ? 0.007 7.094 -4.354 1.00 97.94 99 SER A C 1
ATOM 823 O O . SER A 1 99 ? 0.740 7.468 -5.272 1.00 97.94 99 SER A O 1
ATOM 825 N N . ALA A 1 100 ? 0.090 5.856 -3.859 1.00 97.94 100 ALA A N 1
ATOM 826 C CA . ALA A 1 100 ? 1.050 4.867 -4.340 1.00 97.94 100 ALA A CA 1
ATOM 827 C C . ALA A 1 100 ? 0.810 4.503 -5.813 1.00 97.94 100 ALA A C 1
ATOM 829 O O . ALA A 1 100 ? 1.768 4.374 -6.578 1.00 97.94 100 ALA A O 1
ATOM 830 N N . ARG A 1 101 ? -0.455 4.369 -6.227 1.00 98.19 101 ARG A N 1
ATOM 831 C CA . ARG A 1 101 ? -0.836 4.146 -7.625 1.00 98.19 101 ARG A CA 1
ATOM 832 C C . ARG A 1 101 ? -0.386 5.310 -8.505 1.00 98.19 101 ARG A C 1
ATOM 834 O O . ARG A 1 101 ? 0.294 5.072 -9.498 1.00 98.19 101 ARG A O 1
ATOM 841 N N . LEU A 1 102 ? -0.680 6.546 -8.107 1.00 98.25 102 LEU A N 1
ATOM 842 C CA . LEU A 1 102 ? -0.278 7.736 -8.856 1.00 98.25 102 LEU A CA 1
ATOM 843 C C . LEU A 1 102 ? 1.247 7.858 -8.966 1.00 98.25 102 LEU A C 1
ATOM 845 O O . LEU A 1 102 ? 1.765 8.234 -10.014 1.00 98.25 102 LEU A O 1
ATOM 849 N N . CYS A 1 103 ? 1.977 7.532 -7.897 1.00 97.69 103 CYS A N 1
ATOM 850 C CA . CYS A 1 103 ? 3.437 7.508 -7.914 1.00 97.69 103 CYS A CA 1
ATOM 851 C C . CYS A 1 103 ? 3.956 6.513 -8.961 1.00 97.69 103 CYS A C 1
ATOM 853 O O . CYS A 1 103 ? 4.748 6.889 -9.821 1.00 97.69 103 CYS A O 1
ATOM 855 N N . LYS A 1 104 ? 3.435 5.278 -8.959 1.00 97.38 104 LYS A N 1
ATOM 856 C CA . LYS A 1 104 ? 3.791 4.257 -9.956 1.00 97.38 104 LYS A CA 1
ATOM 857 C C . LYS A 1 104 ? 3.481 4.709 -11.381 1.00 97.38 104 LYS A C 1
ATOM 859 O O . LYS A 1 104 ? 4.326 4.553 -12.256 1.00 97.38 104 LYS A O 1
ATOM 864 N N . GLU A 1 105 ? 2.302 5.283 -11.613 1.00 97.75 105 GLU A N 1
ATOM 865 C CA . GLU A 1 105 ? 1.894 5.784 -12.930 1.00 97.75 105 GLU A CA 1
ATOM 866 C C . GLU A 1 105 ? 2.816 6.914 -13.413 1.00 97.75 105 GLU A C 1
ATOM 868 O O . GLU A 1 105 ? 3.281 6.881 -14.551 1.00 97.75 105 GLU A O 1
ATOM 873 N N . LYS A 1 106 ? 3.161 7.869 -12.539 1.00 97.06 106 LYS A N 1
ATOM 874 C CA . LYS A 1 106 ? 4.104 8.953 -12.855 1.00 97.06 106 LYS A CA 1
ATOM 875 C C . LYS A 1 106 ? 5.504 8.429 -13.150 1.00 97.06 106 LYS A C 1
ATOM 877 O O . LYS A 1 106 ? 6.098 8.829 -14.146 1.00 97.06 106 LYS A O 1
ATOM 882 N N . THR A 1 107 ? 6.029 7.537 -12.311 1.00 95.50 107 THR A N 1
ATOM 883 C CA . THR A 1 107 ? 7.351 6.941 -12.522 1.00 95.50 107 THR A CA 1
ATOM 884 C C . THR A 1 107 ? 7.391 6.154 -13.823 1.00 95.50 107 THR A C 1
ATOM 886 O O . THR A 1 107 ? 8.346 6.308 -14.576 1.00 95.50 107 THR A O 1
ATOM 889 N N . LYS A 1 108 ? 6.344 5.380 -14.135 1.00 95.06 108 LYS A N 1
ATOM 890 C CA . LYS A 1 108 ? 6.235 4.670 -15.411 1.00 95.06 108 LYS A CA 1
ATOM 891 C C . LYS A 1 108 ? 6.215 5.644 -16.588 1.00 95.06 108 LYS A C 1
ATOM 893 O O . LYS A 1 108 ? 7.018 5.497 -17.493 1.00 95.06 108 LYS A O 1
ATOM 898 N N . ALA A 1 109 ? 5.379 6.680 -16.544 1.00 94.75 109 ALA A N 1
ATOM 899 C CA . ALA A 1 109 ? 5.308 7.671 -17.617 1.00 94.75 109 ALA A CA 1
ATOM 900 C C . ALA A 1 109 ? 6.640 8.410 -17.835 1.00 94.75 109 ALA A C 1
ATOM 902 O O . ALA A 1 109 ? 6.971 8.759 -18.963 1.00 94.75 109 ALA A O 1
ATOM 903 N N . LEU A 1 110 ? 7.407 8.666 -16.771 1.00 93.94 110 LEU A N 1
ATOM 904 C CA . LEU A 1 110 ? 8.756 9.222 -16.885 1.00 93.94 110 LEU A CA 1
ATOM 905 C C . LEU A 1 110 ? 9.737 8.204 -17.470 1.00 93.94 110 LEU A C 1
ATOM 907 O O . LEU A 1 110 ? 10.508 8.556 -18.356 1.00 93.94 110 LEU A O 1
ATOM 911 N N . HIS A 1 111 ? 9.693 6.957 -17.006 1.00 91.06 111 HIS A N 1
ATOM 912 C CA . HIS A 1 111 ? 10.551 5.892 -17.508 1.00 91.06 111 HIS A CA 1
ATOM 913 C C . HIS A 1 111 ? 10.313 5.637 -18.998 1.00 91.06 111 HIS A C 1
ATOM 915 O O . HIS A 1 111 ? 11.263 5.664 -19.769 1.00 91.06 111 HIS A O 1
ATOM 921 N N . ASP A 1 112 ? 9.054 5.508 -19.414 1.00 90.88 112 ASP A N 1
ATOM 922 C CA . ASP A 1 112 ? 8.666 5.278 -20.806 1.00 90.88 112 ASP A CA 1
ATOM 923 C C . ASP A 1 112 ? 9.086 6.448 -21.717 1.00 90.88 112 ASP A C 1
ATOM 925 O O . ASP A 1 112 ? 9.445 6.230 -22.869 1.00 90.88 112 ASP A O 1
ATOM 929 N N . LYS A 1 113 ? 9.098 7.692 -21.205 1.00 90.19 113 LYS A N 1
ATOM 930 C CA . LYS A 1 113 ? 9.611 8.868 -21.938 1.00 90.19 113 LYS A CA 1
ATOM 931 C C . LYS A 1 113 ? 11.132 8.870 -22.091 1.00 90.19 113 LYS A C 1
ATOM 933 O O . LYS A 1 113 ? 11.634 9.403 -23.073 1.00 90.19 113 LYS A O 1
ATOM 938 N N . VAL A 1 114 ? 11.855 8.352 -21.098 1.00 89.00 114 VAL A N 1
ATOM 939 C CA . VAL A 1 114 ? 13.329 8.299 -21.089 1.00 89.00 114 VAL A CA 1
ATOM 940 C C . VAL A 1 114 ? 13.846 7.062 -21.825 1.00 89.00 114 VAL A C 1
ATOM 942 O O . VAL A 1 114 ? 14.982 7.058 -22.297 1.00 89.00 114 VAL A O 1
ATOM 945 N N . LEU A 1 115 ? 13.028 6.015 -21.941 1.00 81.38 115 LEU A N 1
ATOM 946 C CA . LEU A 1 115 ? 13.372 4.782 -22.630 1.00 81.38 115 LEU A CA 1
ATOM 947 C C . LEU A 1 115 ? 13.436 5.020 -24.145 1.00 81.38 115 LEU A C 1
ATOM 949 O O . LEU A 1 115 ? 12.484 4.781 -24.886 1.00 81.38 115 LEU A O 1
ATOM 953 N N . CYS A 1 116 ? 14.590 5.478 -24.617 1.00 79.12 116 CYS A N 1
ATOM 954 C CA . CYS A 1 116 ? 14.898 5.482 -26.036 1.00 79.12 116 CYS A CA 1
ATOM 955 C C . CYS A 1 116 ? 14.994 4.033 -26.522 1.00 79.12 116 CYS A C 1
ATOM 957 O O . CYS A 1 116 ? 15.770 3.239 -25.983 1.00 79.12 116 CYS A O 1
ATOM 959 N N . ARG A 1 117 ? 14.217 3.688 -27.554 1.00 78.19 117 ARG A N 1
ATOM 960 C CA . ARG A 1 117 ? 14.376 2.406 -28.243 1.00 78.19 117 ARG A CA 1
ATOM 961 C C . ARG A 1 117 ? 15.759 2.389 -28.878 1.00 78.19 117 ARG A C 1
ATOM 963 O O . ARG A 1 117 ? 16.064 3.231 -29.717 1.00 78.19 117 ARG A O 1
ATOM 970 N N . LYS A 1 118 ? 16.603 1.466 -28.427 1.00 82.81 118 LYS A N 1
ATOM 971 C CA . LYS A 1 118 ? 17.912 1.244 -29.027 1.00 82.81 118 LYS A CA 1
ATOM 972 C C . LYS A 1 118 ? 17.715 0.309 -30.211 1.00 82.81 118 LYS A C 1
ATOM 974 O O . LYS A 1 118 ? 17.119 -0.753 -30.055 1.00 82.81 118 LYS A O 1
ATOM 979 N N . GLU A 1 119 ? 18.160 0.740 -31.380 1.00 85.94 119 GLU A N 1
ATOM 980 C CA . GLU A 1 119 ? 18.190 -0.110 -32.564 1.00 85.94 119 GLU A CA 1
ATOM 981 C C . GLU A 1 119 ? 19.425 -1.007 -32.482 1.00 85.94 119 GLU A C 1
ATOM 983 O O . GLU A 1 119 ? 20.503 -0.573 -32.063 1.00 85.94 119 GLU A O 1
ATOM 988 N N . PHE A 1 120 ? 19.236 -2.279 -32.815 1.00 88.94 120 PHE A N 1
ATOM 989 C CA . PHE A 1 120 ? 20.283 -3.287 -32.797 1.00 88.94 120 PHE A CA 1
ATOM 990 C C . PHE A 1 120 ? 20.514 -3.779 -34.217 1.00 88.9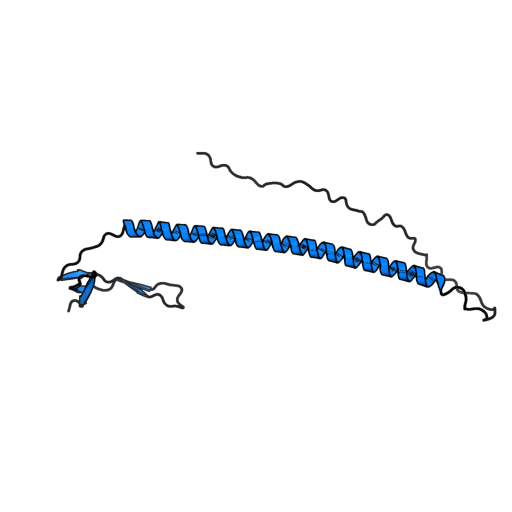4 120 PHE A C 1
ATOM 992 O O . PHE A 1 120 ? 19.567 -3.947 -34.987 1.00 88.94 120 PHE A O 1
ATOM 999 N N . HIS A 1 121 ? 21.774 -4.037 -34.544 1.00 89.62 121 HIS A N 1
ATOM 1000 C CA . HIS A 1 121 ? 22.178 -4.601 -35.822 1.00 89.62 121 HIS A CA 1
ATOM 1001 C C . HIS A 1 121 ? 22.935 -5.915 -35.598 1.00 89.62 121 HIS A C 1
ATOM 1003 O O . HIS A 1 121 ? 23.604 -6.061 -34.568 1.00 89.62 121 HIS A O 1
ATOM 1009 N N . PRO A 1 122 ? 22.854 -6.865 -36.549 1.00 90.94 122 PRO A N 1
ATOM 1010 C CA . PRO A 1 122 ? 23.722 -8.038 -36.559 1.00 90.94 122 PRO A CA 1
ATOM 1011 C C . PRO A 1 122 ? 25.199 -7.644 -36.428 1.00 90.94 122 PRO A C 1
ATOM 1013 O O . PRO A 1 122 ? 25.614 -6.613 -36.958 1.00 90.94 122 PRO A O 1
ATOM 1016 N N . ALA A 1 123 ? 25.975 -8.465 -35.720 1.00 88.69 123 ALA A N 1
ATOM 1017 C CA . ALA A 1 123 ? 27.382 -8.252 -35.371 1.00 88.69 123 ALA A CA 1
ATOM 1018 C C . ALA A 1 123 ? 27.675 -7.083 -34.401 1.00 88.69 123 ALA A C 1
ATOM 1020 O O . ALA A 1 123 ? 28.831 -6.698 -34.231 1.00 88.69 123 ALA A O 1
ATOM 1021 N N . MET A 1 124 ? 26.664 -6.522 -33.726 1.00 92.19 124 MET A N 1
ATOM 1022 C CA . MET A 1 124 ? 26.897 -5.641 -32.575 1.00 92.19 124 MET A CA 1
ATOM 1023 C C . MET A 1 124 ? 27.221 -6.442 -31.311 1.00 92.19 124 MET A C 1
ATOM 1025 O O . MET A 1 124 ? 26.629 -7.490 -31.061 1.00 92.19 124 MET A O 1
ATOM 1029 N N . LEU A 1 125 ? 28.094 -5.881 -30.474 1.00 91.62 125 LEU A N 1
ATOM 1030 C CA . LEU A 1 125 ? 28.436 -6.415 -29.159 1.00 91.62 125 LEU A CA 1
ATOM 1031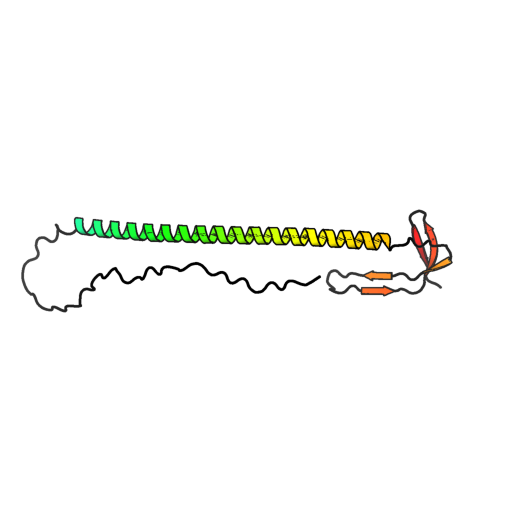 C C . LEU A 1 125 ? 27.538 -5.785 -28.080 1.00 91.62 125 LEU A C 1
ATOM 1033 O O . LEU A 1 125 ? 27.449 -4.556 -27.980 1.00 91.62 125 LEU A O 1
ATOM 1037 N N . LEU A 1 126 ? 26.884 -6.602 -27.256 1.00 91.06 126 LEU A N 1
ATOM 1038 C CA . LEU A 1 126 ? 25.962 -6.164 -26.202 1.00 91.06 126 LEU A CA 1
ATOM 1039 C C .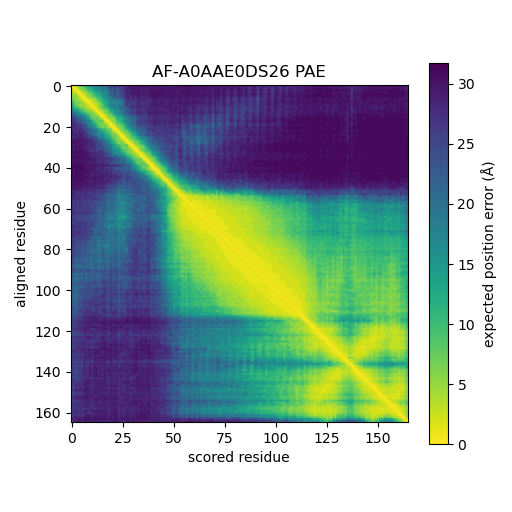 LEU A 1 126 ? 26.305 -6.806 -24.858 1.00 91.06 126 LEU A C 1
ATOM 1041 O O . LEU A 1 126 ? 26.698 -7.963 -24.805 1.00 91.06 126 LEU A O 1
ATOM 1045 N N . LEU A 1 127 ? 26.096 -6.085 -23.754 1.00 90.69 127 LEU A N 1
ATOM 1046 C CA . LEU A 1 127 ? 26.134 -6.682 -22.416 1.00 90.69 127 LEU A CA 1
ATOM 1047 C C . LEU A 1 127 ? 24.712 -7.020 -21.968 1.00 90.69 127 LEU A C 1
ATOM 1049 O O . LEU A 1 127 ? 23.847 -6.141 -21.909 1.00 90.69 127 LEU A O 1
ATOM 1053 N N . LEU A 1 128 ? 24.487 -8.278 -21.597 1.00 89.62 128 LEU A N 1
ATOM 1054 C CA . LEU A 1 128 ? 23.217 -8.720 -21.031 1.00 89.62 128 LEU A CA 1
ATOM 1055 C C . LEU A 1 128 ? 23.167 -8.402 -19.532 1.00 89.62 128 LEU A C 1
ATOM 1057 O O . LEU A 1 128 ? 24.065 -8.762 -18.768 1.00 89.62 128 LEU A O 1
ATOM 1061 N N . PHE A 1 129 ? 22.098 -7.737 -19.099 1.00 90.38 129 PHE A N 1
ATOM 1062 C CA . PHE A 1 129 ? 21.829 -7.511 -17.683 1.00 90.38 129 PHE A CA 1
ATOM 1063 C C . PHE A 1 129 ? 20.961 -8.642 -17.132 1.00 90.38 129 PHE A C 1
ATOM 1065 O O . PHE A 1 129 ? 19.768 -8.723 -17.425 1.00 90.38 129 PHE A O 1
ATOM 1072 N N . GLU A 1 130 ? 21.547 -9.505 -16.308 1.00 89.88 130 GLU A N 1
ATOM 1073 C CA . GLU A 1 130 ? 20.819 -10.571 -15.635 1.00 89.88 130 GLU A CA 1
ATOM 1074 C C . GLU A 1 130 ? 20.339 -10.082 -14.265 1.00 89.88 130 GLU A C 1
ATOM 1076 O O . GLU A 1 130 ? 21.136 -9.702 -13.401 1.00 89.88 130 GLU A O 1
ATOM 1081 N N . SER A 1 131 ? 19.021 -10.106 -14.052 1.00 90.00 131 SER A N 1
ATOM 1082 C CA . SER A 1 131 ? 18.417 -9.808 -12.753 1.00 90.00 131 SER A CA 1
ATOM 1083 C C . SER A 1 131 ? 17.635 -11.017 -12.248 1.00 90.00 131 SER A C 1
ATOM 1085 O O . SER A 1 131 ? 16.694 -11.480 -12.891 1.00 90.00 131 SER A O 1
ATOM 1087 N N . LYS A 1 132 ? 18.047 -11.553 -11.097 1.00 87.69 132 LYS A N 1
ATOM 1088 C CA . LYS A 1 132 ? 17.433 -12.710 -10.441 1.00 87.69 132 LYS A CA 1
ATOM 1089 C C . LYS A 1 132 ? 16.839 -12.276 -9.109 1.00 87.69 132 LYS A C 1
ATOM 1091 O O . LYS A 1 132 ? 17.554 -11.888 -8.183 1.00 87.69 132 LYS A O 1
ATOM 1096 N N . LEU A 1 133 ? 15.515 -12.359 -9.004 1.00 86.44 133 LEU A N 1
ATOM 1097 C CA . LEU A 1 133 ? 14.800 -12.163 -7.748 1.00 86.44 133 LEU A CA 1
ATOM 1098 C C . LEU A 1 133 ? 14.478 -13.532 -7.142 1.00 86.44 133 LEU A C 1
ATOM 1100 O O . LEU A 1 133 ? 13.647 -14.270 -7.665 1.00 86.44 133 LEU A O 1
ATOM 1104 N N . LYS A 1 134 ? 15.132 -13.882 -6.034 1.00 85.94 134 LYS A N 1
ATOM 1105 C CA . LYS A 1 134 ? 14.813 -15.108 -5.292 1.00 85.94 134 LYS A CA 1
ATOM 1106 C C . LYS A 1 134 ? 13.646 -14.823 -4.346 1.00 85.94 134 LYS A C 1
ATOM 1108 O O . LYS A 1 134 ? 13.726 -13.885 -3.561 1.00 85.94 134 LYS A O 1
ATOM 1113 N N . LEU A 1 135 ? 12.608 -15.665 -4.369 1.00 82.50 135 LEU A N 1
ATOM 1114 C CA . LEU A 1 135 ? 11.384 -15.517 -3.555 1.00 82.50 135 LEU A CA 1
ATOM 1115 C C . LEU A 1 135 ? 11.647 -15.277 -2.056 1.00 82.50 135 LEU A C 1
ATOM 1117 O O . LEU A 1 135 ? 10.890 -14.559 -1.410 1.00 82.50 135 LEU A O 1
ATOM 1121 N N . PHE A 1 136 ? 12.729 -15.848 -1.516 1.00 82.06 136 PHE A N 1
ATOM 1122 C CA . PHE A 1 136 ? 13.096 -15.738 -0.099 1.00 82.06 136 PHE A CA 1
ATOM 1123 C C . PHE A 1 136 ? 14.358 -14.909 0.163 1.00 82.06 136 PHE A C 1
ATOM 1125 O O . PHE A 1 136 ? 14.708 -14.678 1.320 1.00 82.06 136 PHE A O 1
ATOM 1132 N N . SER A 1 137 ? 15.053 -14.432 -0.873 1.00 72.06 137 SER A N 1
ATOM 1133 C CA . SER A 1 137 ? 16.155 -13.492 -0.671 1.00 72.06 137 SER A CA 1
ATOM 1134 C C . SER A 1 137 ? 15.610 -12.078 -0.776 1.00 72.06 137 SER A C 1
ATOM 1136 O O . SER A 1 137 ? 15.100 -11.658 -1.807 1.00 72.06 137 SER A O 1
ATOM 1138 N N . ARG A 1 138 ? 15.778 -11.293 0.290 1.00 81.31 138 ARG A N 1
ATOM 1139 C CA . ARG A 1 138 ? 15.377 -9.876 0.323 1.00 81.31 138 ARG A CA 1
ATOM 1140 C C . ARG A 1 138 ? 16.178 -8.988 -0.647 1.00 81.31 138 ARG A C 1
ATOM 1142 O O . ARG A 1 138 ? 15.945 -7.786 -0.722 1.00 81.31 138 ARG A O 1
ATOM 1149 N N . LYS A 1 139 ? 17.159 -9.558 -1.345 1.00 88.12 139 LYS A N 1
ATOM 1150 C CA . LYS A 1 139 ? 18.112 -8.867 -2.205 1.00 88.12 139 LYS A CA 1
ATOM 1151 C C . LYS A 1 139 ? 17.922 -9.332 -3.645 1.00 88.12 139 LYS A C 1
ATOM 1153 O O . LYS A 1 139 ? 17.856 -10.530 -3.902 1.00 88.12 139 LYS A O 1
ATOM 1158 N N . LEU A 1 140 ? 17.864 -8.372 -4.561 1.00 87.25 140 LEU A N 1
ATOM 1159 C CA . LEU A 1 140 ? 17.954 -8.624 -5.993 1.00 87.25 140 LEU A CA 1
ATOM 1160 C C . LEU A 1 140 ? 19.413 -8.942 -6.338 1.00 87.25 140 LEU A C 1
ATOM 1162 O O . LEU A 1 140 ? 20.307 -8.151 -6.027 1.00 87.25 140 LEU A O 1
ATOM 1166 N N . GLU A 1 141 ? 19.660 -10.091 -6.959 1.00 88.69 141 GLU A N 1
ATOM 1167 C CA . GLU A 1 141 ? 20.969 -10.408 -7.524 1.00 88.69 141 GLU A CA 1
ATOM 1168 C C . GLU A 1 141 ? 21.000 -9.872 -8.956 1.00 88.69 141 GLU A C 1
ATOM 1170 O O . GLU A 1 141 ? 20.315 -10.392 -9.834 1.00 88.69 141 GLU A O 1
ATOM 1175 N N . SER A 1 142 ? 21.756 -8.796 -9.175 1.00 92.31 142 SER A N 1
ATOM 1176 C CA . SER A 1 142 ? 21.963 -8.194 -10.493 1.00 92.31 142 SER A CA 1
ATOM 1177 C C . SER A 1 142 ? 23.409 -8.367 -10.941 1.00 92.31 142 SER A C 1
ATOM 1179 O O . SER A 1 142 ? 24.324 -8.003 -10.196 1.00 92.31 142 SER A O 1
ATOM 1181 N N . ARG A 1 143 ? 23.620 -8.874 -12.155 1.00 91.94 143 ARG A N 1
ATOM 1182 C CA . ARG A 1 143 ? 24.941 -9.049 -12.766 1.00 91.94 143 ARG A CA 1
ATOM 1183 C C . ARG A 1 143 ? 24.901 -8.593 -14.224 1.00 91.94 143 ARG A C 1
ATOM 1185 O O . ARG A 1 143 ? 23.957 -8.899 -14.941 1.00 91.94 143 ARG A O 1
ATOM 1192 N N . TRP A 1 144 ? 25.950 -7.907 -14.662 1.00 91.75 144 TRP A N 1
ATOM 1193 C CA . TRP A 1 144 ? 26.231 -7.733 -16.086 1.00 91.75 144 TRP A CA 1
ATOM 1194 C C . TRP A 1 144 ? 27.025 -8.937 -16.580 1.00 91.75 144 TRP A C 1
ATOM 1196 O O . TRP A 1 144 ? 28.043 -9.288 -15.981 1.00 91.75 144 TRP A O 1
ATOM 1206 N N . MET A 1 145 ? 26.528 -9.597 -17.617 1.00 88.38 145 MET A N 1
ATOM 1207 C CA . MET A 1 145 ? 27.251 -10.671 -18.283 1.00 88.38 145 MET A CA 1
ATOM 1208 C C . MET A 1 145 ? 28.320 -10.108 -19.216 1.00 88.38 145 MET A C 1
ATOM 1210 O O . MET A 1 145 ? 28.324 -8.915 -19.535 1.00 88.38 145 MET A O 1
ATOM 1214 N N . SER A 1 146 ? 29.239 -10.984 -19.613 1.00 89.75 146 SER A N 1
ATOM 1215 C CA . SER A 1 146 ? 30.259 -10.691 -20.612 1.00 89.75 146 SER A CA 1
ATOM 1216 C C . SER A 1 146 ? 29.633 -10.187 -21.919 1.00 89.75 146 SER A C 1
ATOM 1218 O O . SER A 1 146 ? 28.432 -10.372 -22.139 1.00 89.75 146 SER A O 1
ATOM 1220 N N . PRO A 1 147 ? 30.420 -9.521 -22.776 1.00 91.31 147 PRO A N 1
ATOM 1221 C CA . PRO A 1 147 ? 29.921 -9.063 -24.058 1.00 91.31 147 PRO A CA 1
ATOM 1222 C C . PRO A 1 147 ? 29.482 -10.240 -24.946 1.00 91.31 147 PRO A C 1
ATOM 1224 O O . PRO A 1 147 ? 30.154 -11.264 -25.002 1.00 91.31 147 PRO A O 1
ATOM 1227 N N . LEU A 1 148 ? 28.341 -10.077 -25.610 1.00 91.06 148 LEU A N 1
ATOM 1228 C CA . LEU A 1 148 ? 27.686 -11.064 -26.467 1.00 91.06 148 LEU A CA 1
ATOM 1229 C C . LEU A 1 148 ? 27.529 -10.499 -27.875 1.00 91.06 148 LEU A C 1
ATOM 1231 O O . LEU A 1 148 ? 27.205 -9.318 -28.030 1.00 91.06 148 LEU A O 1
ATOM 1235 N N . ASN A 1 149 ? 27.682 -11.348 -28.887 1.00 92.69 149 ASN A N 1
ATOM 1236 C CA . ASN A 1 149 ? 27.482 -10.967 -30.280 1.00 92.69 149 ASN A CA 1
ATOM 1237 C C . ASN A 1 149 ? 26.027 -11.161 -30.701 1.00 92.69 149 ASN A C 1
ATOM 1239 O O . ASN A 1 149 ? 25.443 -12.221 -30.487 1.00 92.69 149 ASN A O 1
ATOM 1243 N N . VAL A 1 150 ? 25.451 -10.145 -31.344 1.00 92.88 150 VAL A N 1
ATOM 1244 C CA . VAL A 1 150 ? 24.114 -10.224 -31.946 1.00 92.88 150 VAL A CA 1
ATOM 1245 C C . VAL A 1 150 ? 24.178 -10.983 -33.265 1.00 92.88 150 VAL A C 1
ATOM 1247 O O . VAL A 1 150 ? 24.835 -10.535 -34.204 1.00 92.88 150 VAL A O 1
ATOM 1250 N N . ILE A 1 151 ? 23.444 -12.087 -33.366 1.00 93.19 151 ILE A N 1
ATOM 1251 C CA . ILE A 1 151 ? 23.333 -12.875 -34.599 1.00 93.19 151 ILE A CA 1
ATOM 1252 C C . ILE A 1 151 ? 22.195 -12.336 -35.459 1.00 93.19 151 ILE A C 1
ATOM 1254 O O . ILE A 1 151 ? 22.380 -12.003 -36.629 1.00 93.19 151 ILE A O 1
ATOM 1258 N N . GLN A 1 152 ? 21.005 -12.240 -34.868 1.00 92.44 152 GLN A N 1
ATOM 1259 C CA . GLN A 1 152 ? 19.782 -11.916 -35.585 1.00 92.44 152 GLN A CA 1
ATOM 1260 C C . GLN A 1 152 ? 18.883 -11.031 -34.727 1.00 92.44 152 GLN A C 1
ATOM 1262 O O . GLN A 1 152 ? 18.753 -11.229 -33.520 1.00 92.44 152 GLN A O 1
ATOM 1267 N N . VAL A 1 153 ? 18.247 -10.055 -35.374 1.00 91.88 153 VAL A N 1
ATOM 1268 C CA . VAL A 1 153 ? 17.221 -9.202 -34.772 1.00 91.88 153 VAL A CA 1
ATOM 1269 C C . VAL A 1 153 ? 15.899 -9.518 -35.455 1.00 91.88 153 VAL A C 1
ATOM 1271 O O . VAL A 1 153 ? 15.789 -9.441 -36.678 1.00 91.88 153 VAL A O 1
ATOM 1274 N N . HIS A 1 154 ? 14.903 -9.902 -34.665 1.00 90.75 154 HIS A N 1
ATOM 1275 C CA . HIS A 1 154 ? 13.566 -10.234 -35.146 1.00 90.75 154 HIS A CA 1
ATOM 1276 C C . HIS A 1 154 ? 12.699 -8.978 -35.272 1.00 90.75 154 HIS A C 1
ATOM 1278 O O . HIS A 1 154 ? 12.898 -8.001 -34.551 1.00 90.75 154 HIS A O 1
ATOM 1284 N N . GLU A 1 155 ? 11.673 -9.016 -36.127 1.00 86.44 155 GLU A N 1
ATOM 1285 C CA . GLU A 1 155 ? 10.763 -7.876 -36.369 1.00 86.44 155 GLU A CA 1
ATOM 1286 C C . GLU A 1 155 ? 10.066 -7.361 -35.095 1.00 86.44 155 GLU A C 1
ATOM 1288 O O . GLU A 1 155 ? 9.735 -6.182 -34.984 1.00 86.44 155 GLU A O 1
ATOM 1293 N N . HIS A 1 156 ? 9.876 -8.231 -34.101 1.00 87.25 156 HIS A N 1
ATOM 1294 C CA . HIS A 1 156 ? 9.267 -7.902 -32.809 1.00 87.25 156 HIS A CA 1
ATOM 1295 C C . HIS A 1 156 ? 10.284 -7.453 -31.740 1.00 87.25 156 HIS A C 1
ATOM 1297 O O . HIS A 1 156 ? 9.915 -7.272 -30.580 1.00 87.25 156 HIS A O 1
ATOM 1303 N N . GLY A 1 157 ? 11.555 -7.268 -32.112 1.00 85.69 157 GLY A N 1
ATOM 1304 C CA . GLY A 1 157 ? 12.618 -6.766 -31.239 1.00 85.69 157 GLY A CA 1
ATOM 1305 C C . GLY A 1 157 ? 13.289 -7.814 -30.349 1.00 85.69 157 GLY A C 1
ATOM 1306 O O . GLY A 1 157 ? 14.114 -7.442 -29.516 1.00 85.69 157 GLY A O 1
ATOM 1307 N N . ALA A 1 158 ? 12.963 -9.104 -30.502 1.00 90.00 158 ALA A N 1
ATOM 1308 C CA . ALA A 1 158 ? 13.775 -10.168 -29.913 1.00 90.00 158 ALA A CA 1
ATOM 1309 C C . ALA A 1 158 ? 15.132 -10.249 -30.622 1.00 90.00 158 ALA A C 1
ATOM 1311 O O . ALA A 1 158 ? 15.235 -9.962 -31.817 1.00 90.00 158 ALA A O 1
ATOM 1312 N N . ILE A 1 159 ? 16.166 -10.628 -29.877 1.00 91.94 159 ILE A N 1
ATOM 1313 C CA . ILE A 1 159 ? 17.546 -10.654 -30.355 1.00 91.94 159 ILE A CA 1
ATOM 1314 C C . ILE A 1 159 ? 18.149 -11.999 -29.981 1.00 91.94 159 ILE A C 1
ATOM 1316 O O . ILE A 1 159 ? 18.149 -12.359 -28.803 1.00 91.94 159 ILE A O 1
ATOM 1320 N N . ASP A 1 160 ? 18.688 -12.694 -30.975 1.00 92.50 160 ASP A N 1
ATOM 1321 C CA . ASP A 1 160 ? 19.484 -13.894 -30.756 1.00 92.50 160 ASP A CA 1
ATOM 1322 C C . ASP A 1 160 ? 20.943 -13.486 -30.549 1.00 92.50 160 ASP A C 1
ATOM 1324 O O . ASP A 1 160 ? 21.516 -12.730 -31.342 1.00 92.50 160 ASP A O 1
ATOM 1328 N N . VAL A 1 161 ? 21.526 -13.964 -29.452 1.00 92.81 161 VAL A N 1
ATOM 1329 C CA . VAL A 1 161 ? 22.878 -13.623 -28.998 1.00 92.81 161 VAL A CA 1
ATOM 1330 C C . VAL A 1 161 ? 23.694 -14.886 -28.753 1.00 92.81 161 VAL A C 1
ATOM 1332 O O . VAL A 1 161 ? 23.170 -15.873 -28.238 1.00 92.81 161 VAL A O 1
ATOM 1335 N N . GLU A 1 162 ? 24.978 -14.831 -29.091 1.00 90.50 162 GLU A N 1
ATOM 1336 C CA . GLU A 1 162 ? 25.953 -15.902 -28.864 1.00 90.50 162 GLU A CA 1
ATOM 1337 C C . GLU A 1 162 ? 27.172 -15.365 -28.105 1.00 90.50 162 GLU A C 1
ATOM 1339 O O . GLU A 1 162 ? 27.540 -14.191 -28.236 1.00 90.50 162 GLU A O 1
ATOM 1344 N N . ASP A 1 163 ? 27.772 -16.226 -27.281 1.00 85.25 163 ASP A N 1
ATOM 1345 C CA . ASP A 1 163 ? 29.025 -15.925 -26.591 1.00 85.25 163 ASP A CA 1
ATOM 1346 C C . ASP A 1 163 ? 30.163 -15.743 -27.607 1.00 85.25 163 ASP A C 1
ATOM 1348 O O . ASP A 1 163 ? 30.279 -16.481 -28.588 1.00 85.25 163 ASP A O 1
ATOM 1352 N N . GLU A 1 164 ? 31.024 -14.754 -27.370 1.00 70.69 164 GLU A N 1
ATOM 1353 C CA . GLU A 1 164 ? 32.241 -14.568 -28.158 1.00 70.69 164 GLU A CA 1
ATOM 1354 C C . GLU A 1 164 ? 33.189 -15.751 -27.883 1.00 70.69 164 GLU A C 1
ATOM 1356 O O . GLU A 1 164 ? 33.643 -15.949 -26.754 1.00 70.69 164 GLU A O 1
ATOM 1361 N N . LYS A 1 165 ? 33.374 -16.597 -28.901 1.00 60.53 165 LYS A N 1
ATOM 1362 C CA . LYS A 1 165 ? 34.073 -17.887 -28.828 1.00 60.53 165 LYS A CA 1
ATOM 1363 C C . LYS A 1 165 ? 35.577 -17.758 -28.605 1.00 60.53 165 LYS A C 1
ATOM 1365 O O . LYS A 1 165 ? 36.188 -16.877 -29.250 1.00 60.53 165 LYS A O 1
#

Mean predicted aligned error: 17.76 Å

Organism: NCBI:txid43782

Solvent-accessible surface area (backbone atoms only — not comparable to full-atom values): 10814 Å² total; per-residue (Å²): 135,86,83,82,79,83,73,89,84,81,85,82,86,77,84,76,80,75,81,69,89,73,87,72,87,71,81,77,83,76,91,75,88,74,85,88,84,84,90,83,81,97,79,84,94,77,84,77,66,68,74,63,50,56,57,54,50,53,54,50,53,54,50,51,51,50,52,54,51,52,52,50,52,52,49,52,51,53,50,52,50,55,50,50,54,51,51,54,52,50,52,53,49,50,52,51,52,54,52,52,49,50,49,52,54,51,52,47,56,50,48,62,71,67,57,70,85,78,86,81,56,65,75,39,77,44,67,49,77,48,75,48,76,46,97,86,49,99,55,74,48,72,47,76,49,71,66,24,35,28,67,45,70,46,98,86,71,52,70,47,69,44,74,76,128